Protein AF-A0AAW5DC08-F1 (afdb_monomer_lite)

pLDDT: mean 73.48, std 12.23, range [34.53, 85.62]

Radius of gyration: 18.0 Å; chains: 1; bounding box: 45×33×52 Å

Structure (mmCIF, N/CA/C/O backbone):
data_AF-A0AAW5DC08-F1
#
_entry.id   AF-A0AAW5DC08-F1
#
loop_
_atom_site.group_PDB
_atom_site.id
_atom_site.type_symbol
_atom_site.label_atom_id
_atom_site.label_alt_id
_atom_site.label_comp_id
_atom_site.label_asym_id
_atom_site.label_entity_id
_atom_site.label_seq_id
_atom_site.pdbx_PDB_ins_code
_atom_site.Cartn_x
_atom_site.Cartn_y
_atom_site.Cartn_z
_atom_site.occupancy
_atom_site.B_iso_or_equiv
_atom_site.auth_seq_id
_atom_site.auth_comp_id
_atom_site.auth_asym_id
_atom_site.auth_atom_id
_atom_site.pdbx_PDB_model_num
ATOM 1 N N . MET A 1 1 ? -28.272 9.095 23.166 1.00 35.47 1 MET A N 1
ATOM 2 C CA . MET A 1 1 ? -28.128 9.780 21.860 1.00 35.47 1 MET A CA 1
ATOM 3 C C . MET A 1 1 ? -26.842 9.282 21.225 1.00 35.47 1 MET A C 1
ATOM 5 O O . MET A 1 1 ? -25.774 9.857 21.397 1.00 35.47 1 MET A O 1
ATOM 9 N N . ASP A 1 2 ? -26.963 8.136 20.569 1.00 34.53 2 ASP A N 1
ATOM 10 C CA . ASP A 1 2 ? -25.894 7.278 20.058 1.00 34.53 2 ASP A CA 1
ATOM 11 C C . ASP A 1 2 ? -25.342 7.762 18.709 1.00 34.53 2 ASP A C 1
ATOM 13 O O . ASP A 1 2 ? -25.455 7.092 17.684 1.00 34.53 2 ASP A O 1
ATOM 17 N N . TYR A 1 3 ? -24.718 8.942 18.683 1.00 38.94 3 TYR A N 1
ATOM 18 C CA . TYR A 1 3 ? -24.091 9.476 17.461 1.00 38.94 3 TYR A CA 1
ATOM 19 C C . TYR A 1 3 ? -22.852 8.680 17.002 1.00 38.94 3 TYR A C 1
ATOM 21 O O . TYR A 1 3 ? -22.452 8.739 15.836 1.00 38.94 3 TYR A O 1
ATOM 29 N N . GLN A 1 4 ? -22.244 7.906 17.903 1.00 41.09 4 GLN A N 1
ATOM 30 C CA . GLN A 1 4 ? -20.974 7.221 17.657 1.00 41.09 4 GLN A CA 1
ATOM 31 C C . GLN A 1 4 ? -21.145 5.848 16.980 1.00 41.09 4 GLN A C 1
ATOM 33 O O . GLN A 1 4 ? -20.270 5.429 16.226 1.00 41.09 4 GLN A O 1
ATOM 38 N N . ALA A 1 5 ? -22.295 5.188 17.165 1.00 43.75 5 ALA A N 1
ATOM 39 C CA . ALA A 1 5 ? -22.593 3.893 16.545 1.00 43.75 5 ALA A CA 1
ATOM 40 C C . ALA A 1 5 ? -23.005 4.017 15.064 1.00 43.75 5 ALA A C 1
ATOM 42 O O . ALA A 1 5 ? -22.676 3.153 14.253 1.00 43.75 5 ALA A O 1
ATOM 43 N N . ASN A 1 6 ? -23.681 5.108 14.683 1.00 42.88 6 ASN A N 1
ATOM 44 C CA . ASN A 1 6 ? -24.185 5.284 13.316 1.00 42.88 6 ASN A CA 1
ATOM 45 C C . ASN A 1 6 ? -23.119 5.833 12.341 1.00 42.88 6 ASN A C 1
ATOM 47 O O . ASN A 1 6 ? -23.093 5.470 11.166 1.00 42.88 6 ASN A O 1
ATOM 51 N N . THR A 1 7 ? -22.191 6.664 12.830 1.00 47.91 7 THR A N 1
ATOM 52 C CA . THR A 1 7 ? -21.150 7.301 11.995 1.00 47.91 7 THR A CA 1
ATOM 53 C C . THR A 1 7 ? -20.035 6.320 11.595 1.00 47.91 7 THR A C 1
ATOM 55 O O . THR A 1 7 ? -19.510 6.374 10.478 1.00 47.91 7 THR A O 1
ATOM 58 N N . GLY A 1 8 ? -19.703 5.364 12.473 1.00 56.66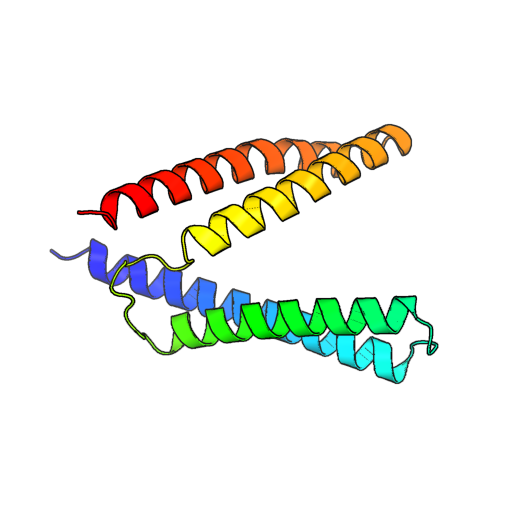 8 GLY A N 1
ATOM 59 C CA . GLY A 1 8 ? -18.712 4.318 12.185 1.00 56.66 8 GLY A CA 1
ATOM 60 C C . GLY A 1 8 ? -19.145 3.392 11.046 1.00 56.66 8 GLY A C 1
ATOM 61 O O . GLY A 1 8 ? -18.356 3.087 10.160 1.00 56.66 8 GLY A O 1
ATOM 62 N N . ARG A 1 9 ? -20.431 3.034 10.995 1.00 63.09 9 ARG A N 1
ATOM 63 C CA . ARG A 1 9 ? -20.960 2.089 10.004 1.00 63.09 9 ARG A CA 1
ATOM 64 C C . ARG A 1 9 ? -20.928 2.628 8.575 1.00 63.09 9 ARG A C 1
ATOM 66 O O . ARG A 1 9 ? -20.553 1.906 7.658 1.00 63.09 9 ARG A O 1
ATOM 73 N N . LEU A 1 10 ? -21.307 3.892 8.368 1.00 66.44 10 LEU A N 1
ATOM 74 C CA . LEU A 1 10 ? -21.267 4.495 7.031 1.00 66.44 10 LEU A CA 1
ATOM 75 C C . LEU A 1 10 ? -19.835 4.625 6.516 1.00 66.44 10 LEU A C 1
ATOM 77 O O . LEU A 1 10 ? -19.577 4.299 5.362 1.00 66.44 10 LEU A O 1
ATOM 81 N N . SER A 1 11 ? -18.903 5.048 7.372 1.00 66.00 11 SER A N 1
ATOM 82 C CA . SER A 1 11 ? -17.488 5.142 6.999 1.00 66.00 11 SER A CA 1
ATOM 83 C C . SER A 1 11 ? -16.864 3.768 6.725 1.00 66.00 11 SER A C 1
ATOM 85 O O . SER A 1 11 ? -16.120 3.632 5.758 1.00 66.00 11 SER A O 1
ATOM 87 N N . GLU A 1 12 ? -17.221 2.728 7.483 1.00 68.56 12 GLU A N 1
ATOM 88 C CA . GLU A 1 12 ? -16.799 1.345 7.218 1.00 68.56 12 GLU A CA 1
ATOM 89 C C . GLU A 1 12 ? -17.308 0.813 5.881 1.00 68.56 12 GLU A C 1
ATOM 91 O O . GLU A 1 12 ? -16.532 0.234 5.121 1.00 68.56 12 GLU A O 1
ATOM 96 N N . VAL A 1 13 ? -18.583 1.045 5.563 1.00 70.94 13 VAL A N 1
ATOM 97 C CA . VAL A 1 13 ? -19.167 0.641 4.277 1.00 70.94 13 VAL A CA 1
ATOM 98 C C . VAL A 1 13 ? -18.524 1.414 3.126 1.00 70.94 13 VAL A C 1
ATOM 100 O O . VAL A 1 13 ? -18.180 0.805 2.115 1.00 70.94 13 VAL A O 1
ATOM 103 N N . LEU A 1 14 ? -18.287 2.722 3.281 1.00 75.25 14 LEU A N 1
ATOM 104 C CA . LEU A 1 14 ? -17.620 3.537 2.261 1.00 75.25 14 LEU A CA 1
ATOM 105 C C . LEU A 1 14 ? -16.199 3.027 1.982 1.00 75.25 14 LEU A C 1
ATOM 107 O O . LEU A 1 14 ? -15.820 2.831 0.829 1.00 75.25 14 LEU A O 1
ATOM 111 N N . VAL A 1 15 ? -15.428 2.751 3.038 1.00 74.25 15 VAL A N 1
ATOM 112 C CA . VAL A 1 15 ? -14.083 2.166 2.925 1.00 74.25 15 VAL A CA 1
ATOM 113 C C . VAL A 1 15 ? -14.158 0.756 2.335 1.00 74.25 15 VAL A C 1
ATOM 115 O O . VAL A 1 15 ? -13.322 0.389 1.509 1.00 74.25 15 VAL A O 1
ATOM 118 N N . GLY A 1 16 ? -15.177 -0.025 2.696 1.00 73.94 16 GLY A N 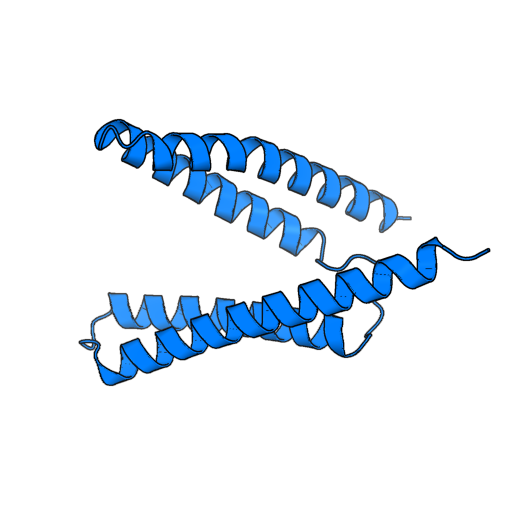1
ATOM 119 C CA . GLY A 1 16 ? -15.467 -1.332 2.113 1.00 73.94 16 GLY A CA 1
ATOM 120 C C . GLY A 1 16 ? -15.644 -1.260 0.597 1.00 73.94 16 GLY A C 1
ATOM 121 O O . GLY A 1 16 ? -14.967 -1.998 -0.111 1.00 73.94 16 GLY A O 1
ATOM 122 N N . ILE A 1 17 ? -16.464 -0.329 0.105 1.00 78.25 17 ILE A N 1
ATOM 123 C CA . ILE A 1 17 ? -16.718 -0.108 -1.329 1.00 78.25 17 ILE A CA 1
ATOM 124 C C . ILE A 1 17 ? -15.447 0.347 -2.055 1.00 78.25 17 ILE A C 1
ATOM 126 O O . ILE A 1 17 ? -15.090 -0.213 -3.093 1.00 78.25 17 ILE A O 1
ATOM 130 N N . VAL A 1 18 ? -14.727 1.329 -1.500 1.00 79.94 18 VAL A N 1
ATOM 131 C CA . VAL A 1 18 ? -13.473 1.829 -2.091 1.00 79.94 18 VAL A CA 1
ATOM 132 C C . VAL A 1 18 ? -12.442 0.702 -2.196 1.00 79.94 18 VAL A C 1
ATOM 134 O O . VAL A 1 18 ? -11.792 0.544 -3.226 1.00 79.94 18 VAL A O 1
ATOM 137 N N . THR A 1 19 ? -12.325 -0.135 -1.164 1.00 79.25 19 THR A N 1
ATOM 138 C CA . THR A 1 19 ? -11.401 -1.278 -1.178 1.00 79.25 19 THR A CA 1
ATOM 139 C C . THR A 1 19 ? -11.842 -2.394 -2.127 1.00 79.25 19 THR A C 1
ATOM 141 O O . THR A 1 19 ? -10.972 -3.023 -2.731 1.00 79.25 19 THR A O 1
ATOM 144 N N . THR A 1 20 ? -13.150 -2.601 -2.350 1.00 77.88 20 THR A N 1
ATOM 145 C CA . THR A 1 20 ? -13.634 -3.494 -3.422 1.00 77.88 20 THR A CA 1
ATOM 146 C C . THR A 1 20 ? -13.209 -2.977 -4.790 1.00 77.88 20 THR A C 1
ATOM 148 O O . THR A 1 20 ? -12.707 -3.742 -5.609 1.00 77.88 20 THR A O 1
ATOM 151 N N . PHE A 1 21 ? -13.385 -1.676 -5.032 1.00 81.44 21 PHE A N 1
ATOM 152 C CA . PHE A 1 21 ? -13.044 -1.054 -6.307 1.00 81.44 21 PHE A CA 1
ATOM 153 C C . PHE A 1 21 ? -11.542 -1.150 -6.600 1.00 81.44 21 PHE A C 1
ATOM 155 O O . PHE A 1 21 ? -11.147 -1.543 -7.695 1.00 81.44 21 PHE A O 1
ATOM 162 N N . ILE A 1 22 ? -10.698 -0.895 -5.596 1.00 81.88 22 ILE A N 1
ATOM 163 C CA . ILE A 1 22 ? -9.241 -1.071 -5.701 1.00 81.88 22 ILE A CA 1
ATOM 164 C C . ILE A 1 22 ? -8.879 -2.532 -6.009 1.00 81.88 22 ILE A C 1
ATOM 166 O O . ILE A 1 22 ? -8.035 -2.791 -6.865 1.00 81.88 22 ILE A O 1
ATOM 170 N N . SER A 1 23 ? -9.524 -3.494 -5.344 1.00 82.62 23 SER A N 1
ATOM 171 C CA . SER A 1 23 ? -9.304 -4.919 -5.613 1.00 82.62 23 SER A CA 1
ATOM 172 C C . SER A 1 23 ? -9.670 -5.288 -7.056 1.00 82.62 23 SER A C 1
ATOM 174 O O . SER A 1 23 ? -8.879 -5.937 -7.739 1.00 82.62 23 SER A O 1
ATOM 176 N N . LEU A 1 24 ? -10.814 -4.804 -7.553 1.00 83.81 24 LEU A N 1
ATOM 177 C CA . LEU A 1 24 ? -11.241 -4.985 -8.944 1.00 83.81 24 LEU A CA 1
ATOM 178 C C . LEU A 1 24 ? -10.232 -4.412 -9.940 1.00 83.81 24 LEU A C 1
ATOM 180 O O . LEU A 1 24 ? -9.924 -5.074 -10.927 1.00 83.81 24 LEU A O 1
ATOM 184 N N . ILE A 1 25 ? -9.682 -3.225 -9.668 1.00 85.62 25 ILE A N 1
ATOM 185 C CA . ILE A 1 25 ? -8.624 -2.637 -10.497 1.00 85.62 25 ILE A CA 1
ATOM 186 C C . ILE A 1 25 ? -7.404 -3.561 -10.529 1.00 85.62 25 ILE A C 1
ATOM 188 O O . ILE A 1 25 ? -6.918 -3.875 -11.611 1.00 85.62 25 ILE A O 1
ATOM 192 N N . PHE A 1 26 ? -6.932 -4.053 -9.379 1.00 82.94 26 PHE A N 1
ATOM 193 C CA . PHE A 1 26 ? -5.780 -4.959 -9.347 1.00 82.94 26 PHE A CA 1
ATOM 194 C C . PHE A 1 26 ? -6.023 -6.259 -10.121 1.00 82.94 26 PHE A C 1
ATOM 196 O O . PHE A 1 26 ? -5.152 -6.671 -10.885 1.00 82.94 26 PHE A O 1
ATOM 203 N N . PHE A 1 27 ? -7.202 -6.872 -9.994 1.00 83.62 27 PHE A N 1
ATOM 204 C CA . PHE A 1 27 ? -7.559 -8.046 -10.796 1.00 83.62 27 PHE A CA 1
ATOM 205 C C . PHE A 1 27 ? -7.679 -7.724 -12.292 1.00 83.62 27 PHE A C 1
ATOM 207 O O . PHE A 1 27 ? -7.245 -8.521 -13.122 1.00 83.62 27 PHE A O 1
ATOM 214 N N . GLY A 1 28 ? -8.199 -6.547 -12.643 1.00 85.38 28 GLY A N 1
ATOM 215 C CA . GLY A 1 28 ? -8.232 -6.060 -14.021 1.00 85.38 28 GLY A CA 1
ATOM 216 C C . GLY A 1 28 ? -6.832 -5.884 -14.612 1.00 85.38 28 GLY A C 1
ATOM 217 O O . GLY A 1 28 ? -6.591 -6.320 -15.734 1.00 85.38 28 GLY A O 1
ATOM 218 N N . LEU A 1 29 ? -5.882 -5.331 -13.847 1.00 82.94 29 LEU A N 1
ATOM 219 C CA . LEU A 1 29 ? -4.480 -5.233 -14.270 1.00 82.94 29 LEU A CA 1
ATOM 220 C C . LEU A 1 29 ? -3.837 -6.609 -14.458 1.00 82.94 29 LEU A C 1
ATOM 222 O O . LEU A 1 29 ? -3.068 -6.787 -15.396 1.00 82.94 29 LEU A O 1
ATOM 226 N N . VAL A 1 30 ? -4.147 -7.577 -13.592 1.00 84.56 30 VAL A N 1
ATOM 227 C CA . VAL A 1 30 ? -3.673 -8.959 -13.751 1.00 84.56 30 VAL A CA 1
ATOM 228 C C . VAL A 1 30 ? -4.191 -9.553 -15.058 1.00 84.56 30 VAL A C 1
ATOM 230 O O . VAL A 1 30 ? -3.402 -10.097 -15.825 1.00 84.56 30 VAL A O 1
ATOM 233 N N . PHE A 1 31 ? -5.488 -9.407 -15.342 1.00 84.06 31 PHE A N 1
ATOM 234 C CA . PHE A 1 31 ? -6.084 -9.891 -16.588 1.00 84.06 31 PHE A CA 1
ATOM 235 C C . PHE A 1 31 ? -5.458 -9.220 -17.817 1.00 84.06 31 PHE A C 1
ATOM 237 O O . PHE A 1 31 ? -5.084 -9.901 -18.767 1.00 84.06 31 PHE A O 1
ATOM 244 N N . PHE A 1 32 ? -5.257 -7.901 -17.764 1.00 83.94 32 PHE A N 1
ATOM 245 C CA . PHE A 1 32 ? -4.594 -7.154 -18.830 1.00 83.94 32 PHE A CA 1
ATOM 246 C C . PHE A 1 32 ? -3.151 -7.627 -19.068 1.00 83.94 32 PHE A C 1
ATOM 248 O O . PHE A 1 32 ? -2.737 -7.763 -20.218 1.00 83.94 32 PHE A O 1
ATOM 255 N N . LEU A 1 33 ? -2.402 -7.929 -17.998 1.00 82.75 33 LEU A N 1
ATOM 256 C CA . LEU A 1 33 ? -1.051 -8.488 -18.100 1.00 82.75 33 LEU A CA 1
ATOM 257 C C . LEU A 1 33 ? -1.036 -9.893 -18.710 1.00 82.75 33 LEU A C 1
ATOM 259 O O . LEU A 1 33 ? -0.087 -10.222 -19.410 1.00 82.75 33 LEU A O 1
ATOM 263 N N . PHE A 1 34 ? -2.052 -10.718 -18.454 1.00 80.94 34 PHE A N 1
ATOM 264 C CA . PHE A 1 34 ? -2.160 -12.038 -19.081 1.00 80.94 34 PHE A CA 1
ATOM 265 C C . PHE A 1 34 ?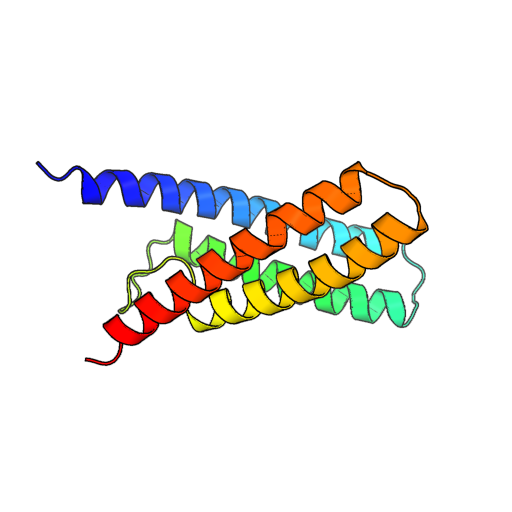 -2.520 -11.962 -20.568 1.00 80.94 34 PHE A C 1
ATOM 267 O O . PHE A 1 34 ? -2.051 -12.792 -21.339 1.00 80.94 34 PHE A O 1
ATOM 274 N N . ASP A 1 35 ? -3.342 -10.987 -20.957 1.00 82.00 35 ASP A N 1
ATOM 275 C CA . ASP A 1 35 ? -3.831 -10.836 -22.332 1.00 82.00 35 ASP A CA 1
ATOM 276 C C . ASP A 1 35 ? -2.812 -10.141 -23.255 1.00 82.00 35 ASP A C 1
ATOM 278 O O . ASP A 1 35 ? -2.686 -10.490 -24.424 1.00 82.00 35 ASP A O 1
ATOM 282 N N . ASN A 1 36 ? -2.042 -9.181 -22.725 1.00 78.00 36 ASN A N 1
ATOM 283 C CA . ASN A 1 36 ? -1.148 -8.324 -23.520 1.00 78.00 36 ASN A CA 1
ATOM 284 C C . ASN A 1 36 ? 0.336 -8.427 -23.126 1.00 78.00 36 ASN A C 1
ATOM 286 O O . ASN A 1 36 ? 1.185 -7.804 -23.762 1.00 78.00 36 ASN A O 1
ATOM 290 N N . GLY A 1 37 ? 0.666 -9.145 -22.051 1.00 67.25 37 GLY A N 1
ATOM 291 C CA . GLY A 1 37 ? 2.023 -9.196 -21.515 1.00 67.25 37 GLY A CA 1
ATOM 292 C C . GLY A 1 37 ? 2.874 -10.301 -22.129 1.00 67.25 37 GLY A C 1
ATOM 293 O O . GLY A 1 37 ? 2.455 -11.450 -22.245 1.00 67.25 37 GLY A O 1
ATOM 294 N N . GLU A 1 38 ? 4.127 -9.974 -22.442 1.00 71.44 38 GLU A N 1
ATOM 295 C CA . GLU A 1 38 ? 5.147 -10.990 -22.693 1.00 71.44 38 GLU A CA 1
ATOM 296 C C . GLU A 1 38 ? 5.395 -11.805 -21.415 1.00 71.44 38 GLU A C 1
ATOM 298 O O . GLU A 1 38 ? 5.466 -11.254 -20.311 1.00 71.44 38 GLU A O 1
ATOM 303 N N . ALA A 1 39 ? 5.561 -13.124 -21.560 1.00 67.75 39 ALA A N 1
ATOM 304 C CA . ALA A 1 39 ? 5.820 -14.055 -20.462 1.00 67.75 39 ALA A CA 1
ATOM 305 C C . ALA A 1 39 ? 7.247 -13.890 -19.902 1.00 67.75 39 ALA A C 1
ATOM 307 O O . ALA A 1 39 ? 8.104 -14.763 -20.021 1.00 67.75 39 ALA A O 1
ATOM 308 N N . SER A 1 40 ? 7.515 -12.736 -19.297 1.00 79.50 40 SER A N 1
ATOM 309 C CA . SER A 1 40 ? 8.761 -12.426 -18.609 1.00 79.50 40 SER A CA 1
ATOM 310 C C . SER A 1 40 ? 8.662 -12.789 -17.130 1.00 79.50 40 SER A C 1
ATOM 312 O O . SER A 1 40 ? 7.613 -12.647 -16.498 1.00 79.50 40 SER A O 1
ATOM 314 N N . PHE A 1 41 ? 9.786 -13.195 -16.536 1.00 77.44 41 PHE A N 1
ATOM 315 C CA . PHE A 1 41 ? 9.884 -13.453 -15.098 1.00 77.44 41 PHE A CA 1
ATOM 316 C C . PHE A 1 41 ? 9.447 -12.234 -14.264 1.00 77.44 41 PHE A C 1
ATOM 318 O O . PHE A 1 41 ? 8.775 -12.382 -13.245 1.00 77.44 41 PHE A O 1
ATOM 325 N N . ALA A 1 42 ? 9.747 -11.019 -14.736 1.00 75.12 42 ALA A N 1
ATOM 326 C CA . ALA A 1 42 ? 9.304 -9.784 -14.091 1.00 75.12 42 ALA A CA 1
ATOM 327 C C . ALA A 1 42 ? 7.770 -9.631 -14.107 1.00 75.12 42 ALA A C 1
ATOM 329 O O . ALA A 1 42 ? 7.182 -9.231 -13.101 1.00 75.12 42 ALA A O 1
ATOM 330 N N . ALA A 1 43 ? 7.115 -10.005 -15.212 1.00 76.81 43 ALA A N 1
ATOM 331 C CA . ALA A 1 43 ? 5.658 -9.984 -15.326 1.00 76.81 43 ALA A CA 1
ATOM 332 C C . ALA A 1 43 ? 5.013 -11.027 -14.401 1.00 76.81 43 ALA A C 1
ATOM 334 O O . ALA A 1 43 ? 4.043 -10.714 -13.714 1.00 76.81 43 ALA A O 1
ATOM 335 N N . ALA A 1 44 ? 5.601 -12.224 -14.294 1.00 79.69 44 ALA A N 1
ATOM 336 C CA . ALA A 1 44 ? 5.133 -13.260 -13.374 1.00 79.69 44 ALA A CA 1
ATOM 337 C C . ALA A 1 44 ? 5.189 -12.798 -11.906 1.00 79.69 44 ALA A C 1
ATOM 339 O O . ALA A 1 44 ? 4.204 -12.939 -11.180 1.00 79.69 44 ALA A O 1
ATOM 340 N N . VAL A 1 45 ? 6.301 -12.187 -11.478 1.00 82.06 45 VAL A N 1
ATOM 341 C CA . VAL A 1 45 ? 6.434 -11.618 -10.122 1.00 82.06 45 VAL A CA 1
ATOM 342 C C . VAL A 1 45 ? 5.437 -10.473 -9.903 1.00 82.06 45 VAL A C 1
ATOM 344 O O . VAL A 1 45 ? 4.804 -10.406 -8.847 1.00 82.06 45 VAL A O 1
ATOM 347 N N . GLY A 1 46 ? 5.244 -9.611 -10.907 1.00 79.75 46 GLY A N 1
ATOM 348 C CA . GLY A 1 46 ? 4.266 -8.523 -10.870 1.00 79.75 46 GLY A CA 1
ATOM 349 C C . GLY A 1 46 ? 2.829 -9.020 -10.689 1.00 79.75 46 GLY A C 1
ATOM 350 O O . GLY A 1 46 ? 2.126 -8.545 -9.798 1.00 79.75 46 GLY A O 1
ATOM 351 N N . VAL A 1 47 ? 2.411 -10.024 -11.466 1.00 82.75 47 VAL A N 1
ATOM 352 C CA . VAL A 1 47 ? 1.084 -10.658 -11.365 1.00 82.75 47 VAL A CA 1
ATOM 353 C C . VAL A 1 47 ? 0.867 -11.293 -9.994 1.00 82.75 47 VAL A C 1
ATOM 355 O O . VAL A 1 47 ? -0.215 -11.158 -9.418 1.00 82.75 47 VAL A O 1
ATOM 358 N N . LEU A 1 48 ? 1.888 -11.961 -9.454 1.00 84.12 48 LEU A N 1
ATOM 359 C CA . LEU A 1 48 ? 1.827 -12.598 -8.137 1.00 84.12 48 LEU A CA 1
ATOM 360 C C . LEU A 1 48 ? 1.638 -11.551 -7.032 1.00 84.12 48 LEU A C 1
ATOM 362 O O . LEU A 1 48 ? 0.757 -11.699 -6.183 1.00 84.12 48 LEU A O 1
ATOM 366 N N . ALA A 1 49 ? 2.402 -10.457 -7.083 1.00 81.06 49 ALA A N 1
ATOM 367 C CA . ALA A 1 49 ? 2.278 -9.346 -6.144 1.00 81.06 49 ALA A CA 1
ATOM 368 C C . ALA A 1 49 ? 0.914 -8.641 -6.254 1.00 81.06 49 ALA A C 1
ATOM 370 O O . ALA A 1 49 ? 0.255 -8.414 -5.236 1.00 81.06 49 ALA A O 1
ATOM 371 N N . LEU A 1 50 ? 0.458 -8.347 -7.476 1.00 82.81 50 LEU A N 1
ATOM 372 C CA . LEU A 1 50 ? -0.845 -7.731 -7.751 1.00 82.81 50 LEU A CA 1
ATOM 373 C C . LEU A 1 50 ? -2.001 -8.600 -7.254 1.00 82.81 50 LEU A C 1
ATOM 375 O O . LEU A 1 50 ? -2.915 -8.095 -6.606 1.00 82.81 50 LEU A O 1
ATOM 379 N N . SER A 1 51 ? -1.936 -9.907 -7.503 1.00 79.75 51 SER A N 1
ATOM 380 C CA . SER A 1 51 ? -2.952 -10.865 -7.060 1.00 79.75 51 SER A CA 1
ATOM 381 C C . SER A 1 51 ? -2.975 -10.991 -5.536 1.00 79.75 51 SER A C 1
ATOM 383 O O . SER A 1 51 ? -4.050 -11.024 -4.938 1.00 79.75 51 SER A O 1
ATOM 385 N N . PHE A 1 52 ? -1.807 -10.999 -4.883 1.00 81.69 52 PHE A N 1
ATOM 386 C CA . PHE A 1 52 ? -1.714 -11.027 -3.421 1.00 81.69 52 PHE A CA 1
ATOM 387 C C . PHE A 1 52 ? -2.307 -9.761 -2.789 1.00 81.69 52 PHE A C 1
ATOM 389 O O . PHE A 1 52 ? -3.097 -9.845 -1.846 1.00 81.69 52 PHE A O 1
ATOM 396 N N . LEU A 1 53 ? -1.990 -8.587 -3.343 1.00 80.12 53 LEU A N 1
ATOM 397 C CA . LEU A 1 53 ? -2.570 -7.311 -2.922 1.00 80.12 53 LEU A CA 1
ATOM 398 C C . LEU A 1 53 ? -4.082 -7.268 -3.168 1.00 80.12 53 LEU A C 1
ATOM 400 O O . LEU A 1 53 ? -4.839 -6.922 -2.259 1.00 80.12 53 LEU A O 1
ATOM 404 N N . GLY A 1 54 ? -4.529 -7.671 -4.358 1.00 78.44 54 GLY A N 1
ATOM 405 C CA . GLY A 1 54 ? -5.939 -7.738 -4.739 1.00 78.44 54 GLY A CA 1
ATOM 406 C C . GLY A 1 54 ? -6.748 -8.631 -3.802 1.00 78.44 54 GLY A C 1
ATOM 407 O O . GLY A 1 54 ? -7.791 -8.200 -3.305 1.00 78.44 54 GLY A O 1
ATOM 408 N N . LEU A 1 55 ? -6.233 -9.822 -3.477 1.00 79.12 55 LEU A N 1
ATOM 409 C CA . LEU A 1 55 ? -6.829 -10.729 -2.492 1.00 79.12 55 LEU A CA 1
ATOM 410 C C . LEU A 1 55 ? -6.882 -10.105 -1.101 1.00 79.12 55 LEU A C 1
ATOM 412 O O . LEU A 1 55 ? -7.885 -10.241 -0.402 1.00 79.12 55 LEU A O 1
ATOM 416 N N . TRP A 1 56 ? -5.831 -9.403 -0.688 1.00 78.31 56 TRP A N 1
ATOM 417 C CA . TRP A 1 56 ? -5.799 -8.791 0.634 1.00 78.31 56 TRP A CA 1
ATOM 418 C C . TRP A 1 56 ? -6.820 -7.656 0.770 1.00 78.31 56 TRP A C 1
ATOM 420 O O . TRP A 1 56 ? -7.543 -7.600 1.770 1.00 78.31 56 TRP A O 1
ATOM 430 N N . PHE A 1 57 ? -6.962 -6.819 -0.262 1.00 78.31 57 PHE A N 1
ATOM 431 C CA . PHE A 1 57 ? -8.013 -5.802 -0.340 1.00 78.31 57 PHE A CA 1
ATOM 432 C C . PHE A 1 57 ? -9.416 -6.413 -0.438 1.00 78.31 57 PHE A C 1
ATOM 434 O O . PHE A 1 57 ? -10.323 -5.933 0.241 1.00 78.31 57 PHE A O 1
ATOM 441 N N . ALA A 1 58 ? -9.597 -7.500 -1.196 1.00 74.62 58 ALA A N 1
ATOM 442 C CA . ALA A 1 58 ? -10.871 -8.219 -1.272 1.00 74.62 58 ALA A CA 1
ATOM 443 C C . ALA A 1 58 ? -11.282 -8.778 0.096 1.00 74.62 58 ALA A C 1
ATOM 445 O O . ALA A 1 58 ? -12.430 -8.640 0.513 1.00 74.62 58 ALA A O 1
ATOM 446 N N . LEU A 1 59 ? -10.337 -9.363 0.833 1.00 75.69 59 LEU A N 1
ATOM 447 C CA . LEU A 1 59 ? -10.579 -9.940 2.154 1.00 75.69 59 LEU A CA 1
ATOM 448 C C . LEU A 1 59 ? -10.875 -8.849 3.195 1.00 75.69 59 LEU A C 1
ATOM 450 O O . LEU A 1 59 ? -11.705 -9.049 4.086 1.00 75.69 59 LEU A O 1
ATOM 454 N N . LEU A 1 60 ? -10.239 -7.680 3.067 1.00 72.06 60 LEU A N 1
ATOM 455 C CA . LEU A 1 60 ? -10.545 -6.498 3.873 1.00 72.06 60 LEU A CA 1
ATOM 456 C C . LEU A 1 60 ? -11.957 -5.969 3.577 1.00 72.06 60 LEU A C 1
ATOM 458 O O . LEU A 1 60 ? -12.744 -5.773 4.500 1.00 72.06 60 LEU A O 1
ATOM 462 N N . SER A 1 61 ? -12.288 -5.804 2.297 1.00 75.69 61 SER A N 1
ATOM 463 C CA . SER A 1 61 ? -13.590 -5.331 1.828 1.00 75.69 61 SER A CA 1
ATOM 464 C C . SER A 1 61 ? -14.720 -6.275 2.242 1.00 75.69 61 SER A C 1
ATOM 466 O O . SER A 1 61 ? -15.709 -5.841 2.830 1.00 75.69 61 SER A O 1
ATOM 468 N N . TYR A 1 62 ? -14.534 -7.585 2.056 1.00 71.19 62 TYR A N 1
ATOM 469 C CA . TYR A 1 62 ? -15.480 -8.607 2.498 1.00 71.19 62 TYR A CA 1
ATOM 470 C C . TYR A 1 62 ? -15.743 -8.510 4.006 1.00 71.19 62 TYR A C 1
ATOM 472 O O . TYR A 1 62 ? -16.882 -8.598 4.453 1.00 71.19 62 TYR A O 1
ATOM 480 N N . ARG A 1 63 ? -14.713 -8.259 4.822 1.00 70.00 63 ARG A N 1
ATOM 481 C CA . ARG A 1 63 ? -14.901 -8.069 6.269 1.00 70.00 63 ARG A CA 1
ATOM 482 C C . ARG A 1 63 ? -15.683 -6.804 6.610 1.00 70.00 63 ARG A C 1
ATOM 484 O O . ARG A 1 63 ? -16.532 -6.865 7.496 1.00 70.00 63 ARG A O 1
ATOM 491 N N . LEU A 1 64 ? -15.392 -5.700 5.926 1.00 68.81 64 LEU A N 1
ATOM 492 C CA . LEU A 1 64 ? -16.051 -4.407 6.129 1.00 68.81 64 LEU A CA 1
ATOM 493 C C . LEU A 1 64 ? -17.530 -4.454 5.721 1.00 68.81 64 LEU A C 1
ATOM 495 O O . LEU A 1 64 ? -18.382 -3.931 6.430 1.00 68.81 64 LEU A O 1
ATOM 499 N N . LEU A 1 65 ? -17.849 -5.136 4.619 1.00 69.81 65 LEU A N 1
ATOM 500 C CA . LEU A 1 65 ? -19.218 -5.260 4.115 1.00 69.81 65 LEU A CA 1
ATOM 501 C C . LEU A 1 65 ? -20.060 -6.245 4.943 1.00 69.81 65 LEU A C 1
ATOM 503 O O . LEU A 1 65 ? -21.211 -5.950 5.260 1.00 69.81 65 LEU A O 1
ATOM 507 N N . PHE A 1 66 ? -19.488 -7.386 5.347 1.00 67.38 66 PHE A N 1
ATOM 508 C CA . PHE A 1 66 ? -20.218 -8.455 6.045 1.00 67.38 66 PHE A CA 1
ATOM 509 C C . PHE A 1 66 ? -20.213 -8.350 7.581 1.00 67.38 66 PHE A C 1
ATOM 511 O O . PHE A 1 66 ? -20.585 -9.315 8.249 1.00 67.38 66 PHE A O 1
ATOM 518 N N . HIS A 1 67 ? -19.818 -7.207 8.160 1.00 61.41 67 HIS A N 1
ATOM 519 C CA . HIS A 1 67 ? -19.943 -6.929 9.602 1.00 61.41 67 HIS A CA 1
ATOM 520 C C . HIS A 1 67 ? -19.396 -8.052 10.507 1.00 61.41 67 HIS A C 1
ATOM 522 O O . HIS A 1 67 ? -19.984 -8.358 11.541 1.00 61.41 67 HIS A O 1
ATOM 528 N N . LYS A 1 68 ? -18.275 -8.703 10.156 1.00 57.44 68 LYS A N 1
ATOM 529 C CA . LYS A 1 68 ? -17.661 -9.676 11.079 1.00 57.44 68 LYS A CA 1
ATOM 530 C C . LYS A 1 68 ? -16.917 -8.915 12.185 1.00 57.44 68 LYS A C 1
ATOM 532 O O . LYS A 1 68 ? -15.853 -8.359 11.897 1.00 57.44 68 LYS A O 1
ATOM 537 N N . PRO A 1 69 ? -17.415 -8.891 13.437 1.00 50.28 69 PRO A N 1
ATOM 538 C CA . PRO A 1 69 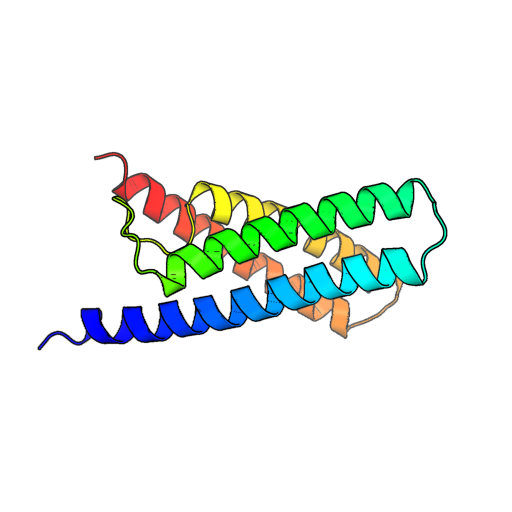? -16.773 -8.132 14.499 1.00 50.28 69 PRO A CA 1
ATOM 539 C C . PRO A 1 69 ? -15.421 -8.764 14.841 1.00 50.28 69 PRO A C 1
ATOM 541 O O . PRO A 1 69 ? -15.310 -9.971 15.067 1.00 50.28 69 PRO A O 1
ATOM 544 N N . LYS A 1 70 ? -14.369 -7.945 14.905 1.00 52.59 70 LYS A N 1
ATOM 545 C CA . LYS A 1 70 ? -13.127 -8.322 15.586 1.00 52.59 70 LYS A CA 1
ATOM 546 C C . LYS A 1 70 ? -13.280 -8.048 17.082 1.00 52.59 70 LYS A C 1
ATOM 548 O O . LYS A 1 70 ? -13.798 -7.004 17.458 1.00 52.59 70 LYS A O 1
ATOM 553 N N . LYS A 1 71 ? -12.693 -8.910 17.924 1.00 48.12 71 LYS A N 1
ATOM 554 C CA . LYS A 1 71 ? -12.480 -8.642 19.365 1.00 48.12 71 LYS A CA 1
ATOM 555 C C . LYS A 1 71 ? -11.722 -7.328 19.637 1.00 48.12 71 LYS A C 1
ATOM 557 O O . LYS A 1 71 ? -11.796 -6.797 20.735 1.00 48.12 71 LYS A O 1
ATOM 562 N N . HIS A 1 72 ? -11.005 -6.799 18.645 1.00 50.28 72 HIS A N 1
ATOM 563 C CA . HIS A 1 72 ? -10.339 -5.499 18.690 1.00 50.28 72 HIS A CA 1
ATOM 564 C C . HIS A 1 72 ? -10.949 -4.623 17.590 1.00 50.28 72 HIS A C 1
ATOM 566 O O . HIS A 1 72 ? -10.660 -4.837 16.412 1.00 50.28 72 HIS A O 1
ATOM 572 N N . GLY A 1 73 ? -11.848 -3.707 17.962 1.00 50.91 73 GLY A N 1
ATOM 573 C CA . GLY A 1 73 ? -12.737 -2.934 17.077 1.00 50.91 73 GLY A CA 1
ATOM 574 C C . GLY A 1 73 ? -12.061 -1.911 16.152 1.00 50.91 73 GLY A C 1
ATOM 575 O O . GLY A 1 73 ? -12.416 -0.738 16.166 1.00 50.91 73 GLY A O 1
ATOM 576 N N . GLY A 1 74 ? -11.073 -2.323 15.354 1.00 57.41 74 GLY A N 1
ATOM 577 C CA . GLY A 1 74 ? -10.454 -1.499 14.314 1.00 57.41 74 GLY A CA 1
ATOM 578 C C . GLY A 1 74 ? -10.570 -2.121 12.918 1.00 57.41 74 GLY A C 1
ATOM 579 O O . GLY A 1 74 ? -10.321 -3.316 12.759 1.00 57.41 74 GLY A O 1
ATOM 580 N N . LEU A 1 75 ? -10.861 -1.288 11.903 1.00 58.50 75 LEU A N 1
ATOM 581 C CA . LEU A 1 75 ? -10.982 -1.676 10.481 1.00 58.50 75 LEU A CA 1
ATOM 582 C C . LEU A 1 75 ? -9.767 -2.458 9.943 1.00 58.50 75 LEU A C 1
ATOM 584 O O . LEU A 1 75 ? -9.910 -3.420 9.193 1.00 58.50 75 LEU A O 1
ATOM 588 N N . ILE A 1 76 ? -8.555 -2.048 10.326 1.00 61.75 76 ILE A N 1
ATOM 589 C CA . ILE A 1 76 ? -7.285 -2.647 9.896 1.00 61.75 76 ILE A CA 1
ATOM 590 C C . ILE A 1 76 ? -6.574 -3.193 11.137 1.00 61.75 76 ILE A C 1
ATOM 592 O O . ILE A 1 76 ? -6.530 -2.534 12.179 1.00 61.75 76 ILE A O 1
ATOM 596 N N . SER A 1 77 ? -6.029 -4.412 11.034 1.00 65.00 77 SER A N 1
ATOM 597 C CA . SER A 1 77 ? -5.212 -5.004 12.104 1.00 65.00 77 SER A CA 1
ATOM 598 C C . SER A 1 77 ? -4.021 -4.089 12.408 1.00 65.00 77 SER A C 1
ATOM 600 O O . SER A 1 77 ? -3.399 -3.636 11.450 1.00 65.00 77 SER A O 1
ATOM 602 N N . PRO A 1 78 ? -3.635 -3.847 13.672 1.00 67.50 78 PRO A N 1
ATOM 603 C CA . PRO A 1 78 ? -2.486 -2.990 13.972 1.00 67.50 78 PRO A CA 1
ATOM 604 C C . PRO A 1 78 ? -1.207 -3.451 13.255 1.00 67.50 78 PRO A C 1
ATOM 606 O O . PRO A 1 78 ? -0.496 -2.631 12.682 1.00 67.50 78 PRO A O 1
ATOM 609 N N . LEU A 1 79 ? -1.003 -4.7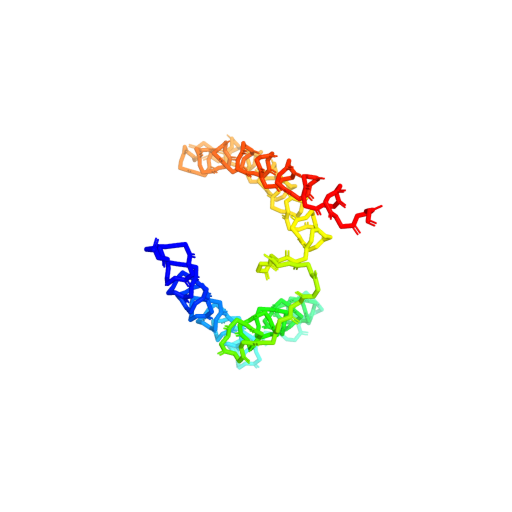68 13.156 1.00 64.44 79 LEU A N 1
ATOM 610 C CA . LEU A 1 79 ? 0.077 -5.379 12.378 1.00 64.44 79 LEU A CA 1
ATOM 611 C C . LEU A 1 79 ? 0.033 -5.000 10.884 1.00 64.44 79 LEU A C 1
ATOM 613 O O . LEU A 1 79 ? 1.050 -4.658 10.292 1.00 64.44 79 LEU A O 1
ATOM 617 N N . ALA A 1 80 ? -1.157 -5.025 10.277 1.00 67.69 80 ALA A N 1
ATOM 618 C CA . ALA A 1 80 ? -1.350 -4.671 8.872 1.00 67.69 80 ALA A CA 1
ATOM 619 C C . ALA A 1 80 ? -1.144 -3.167 8.634 1.00 67.69 80 ALA A C 1
ATOM 621 O O . ALA A 1 80 ? -0.583 -2.780 7.615 1.00 67.69 80 ALA A O 1
ATOM 622 N N . LEU A 1 81 ? -1.555 -2.323 9.587 1.00 72.69 81 LEU A N 1
ATOM 623 C CA . LEU A 1 81 ? -1.357 -0.874 9.516 1.00 72.69 81 LEU A CA 1
ATOM 624 C C . LEU A 1 81 ? 0.134 -0.512 9.602 1.00 72.69 81 LEU A C 1
ATOM 626 O O . LEU A 1 81 ? 0.603 0.327 8.837 1.00 72.69 81 LEU A O 1
ATOM 630 N N . LYS A 1 82 ? 0.884 -1.192 10.480 1.00 73.75 82 LYS A N 1
ATOM 631 C CA . LYS A 1 82 ? 2.347 -1.076 10.574 1.00 73.75 82 LYS A CA 1
ATOM 632 C C . LYS A 1 82 ? 3.035 -1.521 9.287 1.00 73.75 82 LYS A C 1
ATOM 634 O O . LYS A 1 82 ? 3.868 -0.785 8.769 1.00 73.75 82 LYS A O 1
ATOM 639 N N . PHE A 1 83 ? 2.648 -2.680 8.752 1.00 77.12 83 PHE A N 1
ATOM 640 C CA . PHE A 1 83 ? 3.186 -3.199 7.495 1.00 77.12 83 PHE A CA 1
ATOM 641 C C . PHE A 1 83 ? 2.987 -2.204 6.343 1.00 77.12 83 PHE A C 1
ATOM 643 O O . PHE A 1 83 ? 3.957 -1.817 5.699 1.00 77.12 83 PHE A O 1
ATOM 650 N N . TRP A 1 84 ? 1.762 -1.707 6.142 1.00 75.75 84 TRP A N 1
ATOM 651 C CA . TRP A 1 84 ? 1.484 -0.714 5.103 1.00 75.75 84 TRP A CA 1
ATOM 652 C C . TRP A 1 84 ? 2.212 0.613 5.323 1.00 75.75 84 TRP A C 1
ATOM 654 O O . TRP A 1 84 ? 2.710 1.173 4.355 1.00 75.75 84 TRP A O 1
ATOM 664 N N . CYS A 1 85 ? 2.322 1.111 6.561 1.00 81.56 85 CYS A N 1
ATOM 665 C CA . CYS A 1 85 ? 3.094 2.331 6.832 1.00 81.56 85 CYS A CA 1
ATOM 666 C C . CYS A 1 85 ? 4.573 2.170 6.467 1.00 81.56 85 CYS A C 1
ATOM 668 O O . CYS A 1 85 ? 5.171 3.108 5.951 1.00 81.56 85 CYS A O 1
ATOM 670 N N . VAL A 1 86 ? 5.165 0.997 6.707 1.00 78.88 86 VAL A N 1
ATOM 671 C CA . VAL A 1 86 ? 6.561 0.724 6.330 1.00 78.88 86 VAL A CA 1
ATOM 672 C C . VAL A 1 86 ? 6.697 0.617 4.820 1.00 78.88 86 VAL A C 1
ATOM 674 O O . VAL A 1 86 ? 7.581 1.251 4.254 1.00 78.88 86 VAL A O 1
ATOM 677 N N . VAL A 1 87 ? 5.806 -0.125 4.160 1.00 80.69 87 VAL A N 1
ATOM 678 C CA . VAL A 1 87 ? 5.820 -0.269 2.698 1.00 80.69 87 VAL A CA 1
ATOM 679 C C . VAL A 1 87 ? 5.642 1.094 2.024 1.00 80.69 87 VAL A C 1
ATOM 681 O O . VAL A 1 87 ? 6.491 1.491 1.231 1.00 80.69 87 VAL A O 1
ATOM 684 N N . PHE A 1 88 ? 4.600 1.853 2.376 1.00 80.31 88 PHE A N 1
ATOM 685 C CA . PHE A 1 88 ? 4.365 3.180 1.802 1.00 80.31 88 PHE A CA 1
ATOM 686 C C . PHE A 1 88 ? 5.458 4.181 2.165 1.00 80.31 88 PHE A C 1
ATOM 688 O O . PHE A 1 88 ? 5.861 4.957 1.304 1.00 80.31 88 PHE A O 1
ATOM 695 N N . GLY A 1 89 ? 5.977 4.150 3.394 1.00 82.00 89 GLY A N 1
ATOM 696 C CA . GLY A 1 89 ? 7.086 5.009 3.803 1.00 82.00 89 GLY A CA 1
ATOM 697 C C . GLY A 1 89 ? 8.354 4.744 2.992 1.00 82.00 89 GLY A C 1
ATOM 698 O O . GLY A 1 89 ? 8.987 5.685 2.519 1.00 82.00 89 GLY A O 1
ATOM 699 N N . LEU A 1 90 ? 8.694 3.473 2.769 1.00 82.44 90 LEU A N 1
ATOM 700 C CA . LEU A 1 90 ? 9.884 3.074 2.019 1.00 82.44 90 LEU A CA 1
ATOM 701 C C . LEU A 1 90 ? 9.756 3.414 0.527 1.00 82.44 90 LEU A C 1
ATOM 703 O O . LEU A 1 90 ? 10.678 3.985 -0.055 1.00 82.44 90 LEU A O 1
ATOM 707 N N . PHE A 1 91 ? 8.587 3.158 -0.070 1.00 81.94 91 PHE A N 1
ATOM 708 C CA . PHE A 1 91 ? 8.292 3.583 -1.441 1.00 81.94 91 PHE A CA 1
ATOM 709 C C . PHE A 1 91 ? 8.309 5.104 -1.585 1.00 81.94 91 PHE A C 1
ATOM 711 O O . PHE A 1 91 ? 8.893 5.622 -2.532 1.00 81.94 91 PHE A O 1
ATOM 718 N N . SER A 1 92 ? 7.728 5.832 -0.634 1.00 83.44 92 SER A N 1
ATOM 719 C CA . SER A 1 92 ? 7.735 7.295 -0.635 1.00 83.44 92 SER A CA 1
ATOM 720 C C . SER A 1 92 ? 9.155 7.863 -0.606 1.00 83.44 92 SER A C 1
ATOM 722 O O . SER A 1 92 ? 9.422 8.875 -1.244 1.00 83.44 92 SER A O 1
ATOM 724 N N . LEU A 1 93 ? 10.077 7.219 0.110 1.00 84.75 93 LEU A N 1
ATOM 725 C CA . LEU A 1 93 ? 11.484 7.618 0.165 1.00 84.75 93 LEU A CA 1
ATOM 726 C C . LEU A 1 93 ? 12.193 7.386 -1.180 1.00 84.75 93 LEU A C 1
ATOM 728 O O . LEU A 1 93 ? 12.938 8.251 -1.640 1.00 84.75 93 LEU A O 1
ATOM 732 N N . ALA A 1 94 ? 11.904 6.264 -1.845 1.00 83.69 94 ALA A N 1
ATOM 733 C CA . ALA A 1 94 ? 12.404 5.983 -3.191 1.00 83.69 94 ALA A CA 1
ATOM 734 C C . ALA A 1 94 ? 11.859 6.980 -4.234 1.00 83.69 94 ALA A C 1
ATOM 736 O O . ALA A 1 94 ? 12.624 7.518 -5.035 1.00 83.69 94 ALA A O 1
ATOM 737 N N . PHE A 1 95 ? 10.557 7.287 -4.189 1.00 80.81 95 PHE A N 1
ATOM 738 C CA . PHE A 1 95 ? 9.932 8.272 -5.080 1.00 80.81 95 PHE A CA 1
ATOM 739 C C . PHE A 1 95 ? 10.398 9.704 -4.815 1.00 80.81 95 PHE A C 1
ATOM 741 O O . PHE A 1 95 ? 10.504 10.485 -5.757 1.00 80.81 95 PHE A O 1
ATOM 748 N N . LEU A 1 96 ? 10.732 10.052 -3.570 1.00 84.00 96 LEU A N 1
ATOM 749 C CA . LEU A 1 96 ? 11.337 11.343 -3.245 1.00 84.00 96 LEU A CA 1
ATOM 750 C C . LEU A 1 96 ? 12.698 11.506 -3.942 1.00 84.00 96 LEU A C 1
ATOM 752 O O . LEU A 1 96 ? 12.941 12.533 -4.568 1.00 84.00 96 LEU A O 1
ATOM 756 N N . LEU A 1 97 ? 13.557 10.482 -3.879 1.00 84.25 97 LEU A N 1
ATOM 757 C CA . LEU A 1 97 ? 14.862 10.462 -4.552 1.00 84.25 97 LEU A CA 1
ATOM 758 C C . LEU A 1 97 ? 14.726 10.587 -6.076 1.00 84.25 97 LEU A C 1
ATOM 760 O O . LEU A 1 97 ? 15.395 11.421 -6.685 1.00 84.25 97 LEU A O 1
ATOM 764 N N . LEU A 1 98 ? 13.826 9.807 -6.680 1.00 82.38 98 LEU A N 1
ATOM 765 C CA . LEU A 1 98 ? 13.546 9.879 -8.118 1.00 82.38 98 LEU A CA 1
ATOM 766 C C . LEU A 1 98 ? 12.954 11.236 -8.527 1.00 82.38 98 LEU A C 1
ATOM 768 O O . LEU A 1 98 ? 13.366 11.811 -9.529 1.00 82.38 98 LEU A O 1
ATOM 772 N N . GLY A 1 99 ? 12.043 11.791 -7.726 1.00 81.50 99 GLY A N 1
ATOM 773 C CA . GLY A 1 99 ? 11.440 13.097 -7.988 1.00 81.50 99 GLY A CA 1
ATOM 774 C C . GLY A 1 99 ? 12.447 14.250 -7.946 1.00 81.50 99 GLY A C 1
ATOM 775 O O . GLY A 1 99 ? 12.307 15.201 -8.714 1.00 81.50 99 GLY A O 1
ATOM 776 N N . ILE A 1 100 ? 13.474 14.161 -7.092 1.00 83.44 100 ILE A N 1
ATOM 777 C CA . ILE A 1 100 ? 14.580 15.133 -7.055 1.00 83.44 100 ILE A CA 1
ATOM 778 C C . ILE A 1 100 ? 15.449 15.010 -8.314 1.00 83.44 100 ILE A C 1
ATOM 780 O O . ILE A 1 100 ? 15.807 16.032 -8.896 1.00 83.44 100 ILE A O 1
ATOM 784 N N . LEU A 1 101 ? 15.748 13.783 -8.757 1.00 84.62 101 LEU A N 1
ATOM 785 C CA . LEU A 1 101 ? 16.528 13.524 -9.976 1.00 84.62 101 LEU A CA 1
ATOM 786 C C . LEU A 1 101 ? 15.822 14.035 -11.241 1.00 84.62 101 LEU A C 1
ATOM 788 O O . LEU A 1 101 ? 16.465 14.626 -12.103 1.00 84.62 101 LEU A O 1
ATOM 792 N N . GLU A 1 102 ? 14.505 13.852 -11.334 1.00 85.50 102 GLU A N 1
ATOM 793 C CA . GLU A 1 102 ? 13.703 14.306 -12.479 1.00 85.50 102 GLU A CA 1
ATOM 794 C C . GLU A 1 102 ? 13.214 15.763 -12.364 1.00 85.50 102 GLU A C 1
ATOM 796 O O . GLU A 1 102 ? 12.485 16.232 -13.238 1.00 85.50 102 GLU A O 1
ATOM 801 N N . LEU A 1 103 ? 13.572 16.494 -11.293 1.00 80.50 103 LEU A N 1
ATOM 802 C CA . LEU A 1 103 ? 13.061 17.847 -10.996 1.00 80.50 103 LEU A CA 1
ATOM 803 C C . LEU A 1 103 ? 11.519 17.945 -11.011 1.00 80.50 103 LEU A C 1
ATOM 805 O O . LEU A 1 103 ? 10.933 19.013 -11.221 1.00 80.50 103 LEU A O 1
ATOM 809 N N . ASN A 1 104 ? 10.830 16.834 -10.744 1.00 80.56 104 ASN A N 1
ATOM 810 C CA . ASN A 1 104 ? 9.379 16.762 -10.804 1.00 80.56 104 ASN A CA 1
ATOM 811 C C . ASN A 1 104 ? 8.763 17.148 -9.455 1.00 80.56 104 ASN A C 1
ATOM 813 O O . ASN A 1 104 ? 8.552 16.323 -8.560 1.00 80.56 104 ASN A O 1
ATOM 817 N N . THR A 1 105 ? 8.433 18.431 -9.326 1.00 82.38 105 THR A N 1
ATOM 818 C CA . THR A 1 105 ? 7.898 19.031 -8.094 1.00 82.38 105 THR A CA 1
ATOM 819 C C . THR A 1 105 ? 6.634 18.340 -7.581 1.00 82.38 105 THR A C 1
ATOM 821 O O . THR A 1 105 ? 6.445 18.236 -6.370 1.00 82.38 105 THR A O 1
ATOM 824 N N . LYS A 1 106 ? 5.792 17.796 -8.469 1.00 82.19 106 LYS A N 1
ATOM 825 C CA . LYS A 1 106 ? 4.553 17.102 -8.082 1.00 82.19 106 LYS A CA 1
ATOM 826 C C . LYS A 1 106 ? 4.841 15.810 -7.315 1.00 82.19 106 LYS A C 1
ATOM 828 O O . LYS A 1 106 ? 4.224 15.554 -6.280 1.00 82.19 106 LYS A O 1
ATOM 833 N N . VAL A 1 107 ? 5.801 15.020 -7.797 1.00 77.12 107 VAL A N 1
ATOM 834 C CA . VAL A 1 107 ? 6.193 13.745 -7.176 1.00 77.12 107 VAL A CA 1
ATOM 835 C C . VAL A 1 107 ? 6.848 14.004 -5.821 1.00 77.12 107 VAL A C 1
ATOM 837 O O . VAL A 1 107 ? 6.488 13.357 -4.834 1.00 77.12 107 VAL A O 1
ATOM 840 N N . VAL A 1 108 ? 7.709 15.022 -5.738 1.00 81.62 108 VAL A N 1
ATOM 841 C CA . VAL A 1 108 ? 8.369 15.431 -4.489 1.00 81.62 108 VAL A CA 1
ATOM 842 C C . VAL A 1 108 ? 7.348 15.853 -3.428 1.00 81.62 108 VAL A C 1
ATOM 844 O O . VAL A 1 108 ? 7.385 15.334 -2.313 1.00 81.62 108 VAL A O 1
ATOM 847 N N . PHE A 1 109 ? 6.384 16.716 -3.768 1.00 84.06 109 PHE A N 1
ATOM 848 C CA . PHE A 1 109 ? 5.352 17.153 -2.818 1.00 84.06 109 PHE A CA 1
ATOM 849 C C . PHE A 1 109 ? 4.487 15.995 -2.310 1.00 84.06 109 PHE A C 1
ATOM 851 O O . PHE A 1 109 ? 4.256 15.886 -1.105 1.00 84.06 109 PHE A O 1
ATOM 858 N N . SER A 1 110 ? 4.040 15.106 -3.204 1.00 78.88 110 SER A N 1
ATOM 859 C CA . SER A 1 110 ? 3.233 13.943 -2.806 1.00 78.88 110 SER A CA 1
ATOM 860 C C . SER A 1 110 ? 3.991 13.010 -1.855 1.00 78.88 110 SER A C 1
ATOM 862 O O . SER A 1 110 ? 3.428 12.527 -0.872 1.00 78.88 110 SER A O 1
ATOM 864 N N . SER A 1 111 ? 5.293 12.840 -2.092 1.00 77.44 111 SER A N 1
ATOM 865 C CA . SER A 1 111 ? 6.169 11.997 -1.281 1.00 77.44 111 SER A CA 1
ATOM 866 C C . SER A 1 111 ? 6.415 12.612 0.103 1.00 77.44 111 SER A C 1
ATOM 868 O O . SER A 1 111 ? 6.354 11.918 1.114 1.00 77.44 111 SER A O 1
ATOM 870 N N . ILE A 1 112 ? 6.612 13.932 0.195 1.00 83.88 112 ILE A N 1
ATOM 871 C CA . ILE A 1 112 ? 6.813 14.613 1.487 1.00 83.88 112 ILE A CA 1
ATOM 872 C C . ILE A 1 112 ? 5.574 14.494 2.381 1.00 83.88 112 ILE A C 1
ATOM 874 O O . ILE A 1 112 ? 5.714 14.262 3.579 1.00 83.88 112 ILE A O 1
ATOM 878 N N . ILE A 1 113 ? 4.368 14.621 1.819 1.00 83.94 113 ILE A N 1
ATOM 879 C CA . ILE A 1 113 ? 3.106 14.556 2.580 1.00 83.94 113 ILE A CA 1
ATOM 880 C C . ILE A 1 113 ? 2.806 13.125 3.063 1.00 83.94 113 ILE A C 1
ATOM 882 O O . ILE A 1 113 ? 2.178 12.936 4.109 1.00 83.94 113 ILE A O 1
ATOM 886 N N . MET A 1 114 ? 3.293 12.105 2.355 1.00 80.44 114 MET A N 1
ATOM 887 C CA . MET A 1 114 ? 3.087 10.701 2.722 1.00 80.44 114 MET A CA 1
ATOM 888 C C . MET A 1 114 ? 3.873 10.292 3.985 1.00 80.44 114 MET A C 1
ATOM 890 O O . MET A 1 114 ? 3.412 9.447 4.756 1.00 80.44 114 MET A O 1
ATOM 894 N N . ILE A 1 115 ? 5.023 10.921 4.251 1.00 80.62 115 ILE A N 1
ATOM 895 C CA . ILE A 1 115 ? 5.874 10.646 5.424 1.00 80.62 115 ILE A CA 1
ATOM 896 C C . ILE A 1 115 ? 5.149 10.918 6.761 1.00 80.62 115 ILE A C 1
ATOM 898 O O . ILE A 1 115 ? 5.054 9.996 7.581 1.00 80.62 115 ILE A O 1
ATOM 902 N N . PRO A 1 116 ? 4.588 12.120 7.023 1.00 83.12 116 PRO A N 1
ATOM 903 C CA . PRO A 1 116 ? 3.844 12.373 8.253 1.00 83.12 116 PRO A CA 1
ATOM 904 C C . PRO A 1 116 ? 2.563 11.534 8.330 1.00 83.12 116 PRO A C 1
ATOM 906 O O . PRO A 1 116 ? 2.195 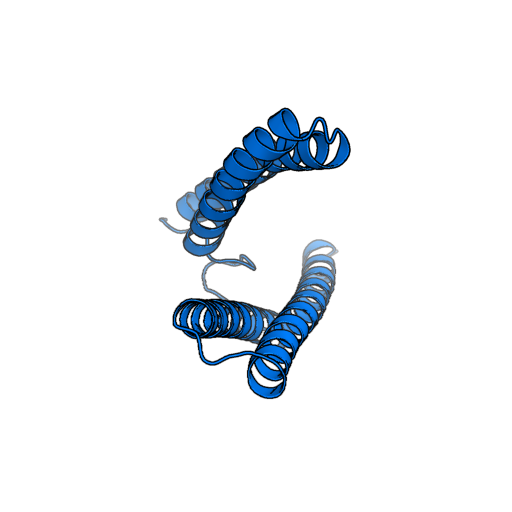11.102 9.422 1.00 83.12 116 PRO A O 1
ATOM 909 N N . ALA A 1 117 ? 1.911 11.228 7.202 1.00 81.38 117 ALA A N 1
ATOM 910 C CA . ALA A 1 117 ? 0.747 10.341 7.185 1.00 81.38 117 ALA A CA 1
ATOM 911 C C . ALA A 1 117 ? 1.096 8.921 7.680 1.00 81.38 117 ALA A C 1
ATOM 913 O O . ALA A 1 117 ? 0.384 8.369 8.524 1.00 81.38 117 ALA A O 1
ATOM 914 N N . CYS A 1 118 ? 2.230 8.362 7.240 1.00 82.62 118 CYS A N 1
ATOM 915 C CA . CYS A 1 118 ? 2.729 7.068 7.718 1.00 82.62 118 CYS A CA 1
ATOM 916 C C . CYS A 1 118 ? 3.122 7.115 9.204 1.00 82.62 118 CYS A C 1
ATOM 918 O O . CYS A 1 118 ? 2.866 6.163 9.944 1.00 82.62 118 CYS A O 1
ATOM 920 N N . TRP A 1 119 ? 3.678 8.234 9.677 1.00 81.12 119 TRP A N 1
ATOM 921 C CA . TRP A 1 119 ? 3.985 8.428 11.098 1.00 81.12 119 TRP A CA 1
ATOM 922 C C . TRP A 1 119 ? 2.721 8.422 11.970 1.00 81.12 119 TRP A C 1
ATOM 924 O O . TRP A 1 119 ? 2.656 7.715 12.982 1.00 81.12 119 TRP A O 1
ATOM 934 N N . TYR A 1 120 ? 1.687 9.167 11.568 1.00 82.12 120 TYR A N 1
ATOM 935 C CA . TYR A 1 120 ? 0.390 9.166 12.251 1.00 82.12 120 TYR A CA 1
ATOM 936 C C . TYR A 1 120 ? -0.263 7.778 12.229 1.00 82.12 120 TYR A C 1
ATOM 938 O O . TYR A 1 120 ? -0.761 7.318 13.262 1.00 82.12 120 TYR A O 1
ATOM 946 N N . GLY A 1 121 ? -0.212 7.079 11.091 1.00 80.69 121 GLY A N 1
ATOM 947 C CA . GLY A 1 121 ? -0.702 5.704 10.961 1.00 80.69 121 GLY A CA 1
ATOM 948 C C . GLY A 1 121 ? 0.009 4.733 11.908 1.00 80.69 121 GLY A C 1
ATOM 949 O O . GLY A 1 121 ? -0.643 3.935 12.589 1.00 80.69 121 GLY A O 1
ATOM 950 N N . TRP A 1 122 ? 1.330 4.855 12.041 1.00 79.19 122 TRP A N 1
ATOM 951 C CA . TRP A 1 122 ? 2.130 4.052 12.965 1.00 79.19 122 TRP A CA 1
ATOM 952 C C . TRP A 1 122 ? 1.794 4.331 14.434 1.00 79.19 122 TRP A C 1
ATOM 954 O O . TRP A 1 122 ? 1.603 3.396 15.220 1.00 79.19 122 TRP A O 1
ATOM 964 N N . GLN A 1 123 ? 1.659 5.603 14.824 1.00 80.88 123 GLN A N 1
ATOM 965 C CA . GLN A 1 123 ? 1.243 5.954 16.185 1.00 80.88 123 GLN A CA 1
ATOM 966 C C . GLN A 1 123 ? -0.160 5.430 16.511 1.00 80.88 123 GLN A C 1
ATOM 968 O O . GLN A 1 123 ? -0.388 4.928 17.616 1.00 80.88 123 GLN A O 1
ATOM 973 N N . LEU A 1 124 ? -1.089 5.494 15.555 1.00 78.00 124 LEU A N 1
ATOM 974 C CA . LEU A 1 124 ? -2.433 4.947 15.712 1.00 78.00 124 LEU A CA 1
ATOM 975 C C . LEU A 1 124 ? -2.407 3.419 15.879 1.00 78.00 124 LEU A C 1
ATOM 977 O O . LEU A 1 124 ? -3.125 2.891 16.732 1.00 78.00 124 LEU A O 1
ATOM 981 N N . ALA A 1 125 ? -1.552 2.712 15.131 1.00 77.31 125 ALA A N 1
ATOM 982 C CA . ALA A 1 125 ? -1.347 1.272 15.300 1.00 77.31 125 ALA A CA 1
ATOM 983 C C . ALA A 1 125 ? -0.840 0.938 16.711 1.00 77.31 125 ALA A C 1
ATOM 985 O O . ALA A 1 125 ? -1.394 0.064 17.377 1.00 77.31 125 ALA A O 1
ATOM 986 N N . ASN A 1 126 ? 0.165 1.677 17.191 1.00 76.38 126 ASN A N 1
ATOM 987 C CA . ASN A 1 126 ? 0.748 1.470 18.517 1.00 76.38 126 ASN A CA 1
ATOM 988 C C . ASN A 1 126 ? -0.249 1.752 19.651 1.00 76.38 126 ASN A C 1
ATOM 990 O O . ASN A 1 126 ? -0.255 1.037 20.652 1.00 76.38 126 ASN A O 1
ATOM 994 N N . LYS A 1 127 ? -1.118 2.762 19.505 1.00 76.75 127 LYS A N 1
ATOM 995 C CA . LYS A 1 127 ? -2.207 3.007 20.466 1.00 76.75 127 LYS A CA 1
ATOM 996 C C . LYS A 1 127 ? -3.197 1.834 20.501 1.00 76.75 127 LYS A C 1
ATOM 998 O O . LYS A 1 127 ? -3.602 1.419 21.582 1.00 76.75 127 LYS A O 1
ATOM 1003 N N . ARG A 1 128 ? -3.548 1.260 19.342 1.00 69.31 128 ARG A N 1
ATOM 1004 C CA . ARG A 1 128 ? -4.487 0.123 19.244 1.00 69.31 128 ARG A CA 1
ATOM 1005 C C . ARG A 1 128 ? -3.932 -1.185 19.814 1.00 69.31 128 ARG A C 1
ATOM 1007 O O . ARG A 1 128 ? -4.699 -1.951 20.390 1.00 69.31 128 ARG A O 1
ATOM 1014 N N . GLU A 1 129 ? -2.628 -1.433 19.688 1.00 69.88 129 GLU A N 1
ATOM 1015 C CA . GLU A 1 129 ? -1.989 -2.604 20.312 1.00 69.88 129 GLU A CA 1
ATOM 1016 C C . GLU A 1 129 ? -2.001 -2.525 21.837 1.00 69.88 129 GLU A C 1
ATOM 1018 O O . GLU A 1 129 ? -2.337 -3.512 22.484 1.00 69.88 129 GLU A O 1
ATOM 1023 N N . ARG A 1 130 ? -1.718 -1.351 22.421 1.00 63.81 130 ARG A N 1
ATOM 1024 C CA . ARG A 1 130 ? -1.732 -1.184 23.886 1.00 63.81 130 ARG A CA 1
ATOM 1025 C C . ARG A 1 130 ? -3.110 -1.424 24.504 1.00 63.81 130 ARG A C 1
ATOM 1027 O O . ARG A 1 130 ? -3.186 -1.992 25.581 1.00 63.81 130 ARG A O 1
ATOM 1034 N N . HIS A 1 131 ? -4.184 -1.047 23.812 1.00 58.44 131 HIS A N 1
ATOM 1035 C CA . HIS A 1 131 ? -5.560 -1.308 24.258 1.00 58.44 131 HIS A CA 1
ATOM 1036 C C . HIS A 1 131 ? -6.020 -2.764 24.072 1.00 58.44 131 HIS A C 1
ATOM 1038 O O . HIS A 1 131 ? -7.072 -3.130 24.579 1.00 58.44 131 HIS A O 1
ATOM 1044 N N . SER A 1 132 ? -5.272 -3.583 23.328 1.00 53.03 132 SER A N 1
ATOM 1045 C CA . SER A 1 132 ? -5.584 -5.002 23.101 1.00 53.03 132 SER A CA 1
ATOM 1046 C C . SER A 1 132 ? -4.809 -5.952 24.026 1.00 53.03 132 SER A C 1
ATOM 1048 O O . SER A 1 132 ? -5.039 -7.156 23.975 1.00 53.03 132 SER A O 1
ATOM 1050 N N . GLY A 1 133 ? -3.870 -5.425 24.824 1.00 48.19 133 GLY A N 1
ATOM 1051 C CA . GLY A 1 133 ? -2.969 -6.184 25.702 1.00 48.19 133 GLY A CA 1
ATOM 1052 C C . GLY A 1 133 ? -3.334 -6.187 27.194 1.00 48.19 133 GLY A C 1
ATOM 1053 O O . GLY A 1 133 ? -2.504 -6.607 27.995 1.00 48.19 133 GLY A O 1
ATOM 1054 N N . THR A 1 134 ? -4.527 -5.715 27.564 1.00 41.72 134 THR A N 1
ATOM 1055 C CA . THR A 1 134 ? -5.148 -5.851 28.901 1.00 41.72 134 THR A CA 1
ATOM 1056 C C . THR A 1 134 ? -6.420 -6.667 28.782 1.00 41.72 134 THR A C 1
ATOM 1058 O O . THR A 1 134 ? -6.660 -7.521 29.656 1.00 41.72 134 THR A O 1
#

Foldseek 3Di:
DCPPVVVVLVVLLVLLVVLLVLLVVLVVVLVVCVVPNDPDPVSVVSSVVSNVSSVVSNVLSCCSVVVPADPQHDSDQLVRLLVVLVVLLVVLVVQCVVCVVVVPVVSNVVSVVSNVVSVVSNVVSVVSVVVVPD

Sequence (134 aa):
MDYQANTGRLSEVLVGIVTTFISLIFFGLVFFLFDNGEASFAAAVGVLALSFLGLWFALLSYRLLFHKPKKHGGLISPLALKFWCVVFGLFSLAFLLLGILELNTKVVFSSIIMIPACWYGWQLANKRERHSGT

Secondary structure (DSSP, 8-state):
--HHHHHHHHHHHHHHHHHHHHHHHHHHHHHHHHHH----HHHHHHHHHHHHHHHHHHHHHHHHHTT---SS--SS-HHHHHHHHHHHHHHHHHHHHHHHHTT-HHHHHHHHHHHHHHHHHHHHHHHHHHTT--